Protein AF-A0A095E9E3-F1 (afdb_monomer)

pLDDT: mean 96.16, std 2.46, range [79.88, 98.62]

Foldseek 3Di:
DDQCLVVLLVVLVVVLVVLDCQVVLVVLVQNDPPCPVCSLVVVVVVVSDDPVVSVVNVVSVVLSVVSVVVSVVSVVCLVVCVVVPPDSVVSRCVSVVVSVVSSVVD

Mean predicted aligned error: 2.96 Å

Radius of gyration: 17.61 Å; Cα contacts (8 Å, |Δi|>4): 69; chains: 1; bounding box: 44×21×48 Å

Organism: Cryptococcus deuterogattii (strain R265) (NCBI:txid294750)

Sequence (106 aa):
MINISYYILPLVHLQTLAASIRGATVRLGFPNNVNPRQVLDEMEKSGKVKPKTLEKLRRRQAAHENCFENEAIFIGAVIAGNHVGLSTKYMNIMSVSYFVLRCIYI

Structure (mmCIF, N/CA/C/O backbone):
data_AF-A0A095E9E3-F1
#
_entry.id   AF-A0A095E9E3-F1
#
loop_
_atom_site.group_PDB
_atom_site.id
_atom_site.type_symbol
_atom_site.label_atom_id
_atom_site.label_alt_id
_atom_site.label_comp_id
_atom_site.label_asym_id
_atom_site.label_entity_id
_atom_site.label_seq_id
_atom_site.pdbx_PDB_ins_code
_atom_site.Cartn_x
_atom_site.Cartn_y
_atom_site.Cartn_z
_atom_site.occupancy
_atom_site.B_iso_or_equiv
_atom_site.auth_seq_id
_atom_site.auth_comp_id
_atom_site.auth_asym_id
_atom_site.auth_atom_id
_atom_site.pdbx_PDB_model_num
ATOM 1 N N . MET A 1 1 ? 21.437 -5.444 -16.230 1.00 79.88 1 MET A N 1
ATOM 2 C CA . MET A 1 1 ? 20.778 -4.915 -15.012 1.00 79.88 1 MET A CA 1
ATOM 3 C C . MET A 1 1 ? 19.568 -5.789 -14.732 1.00 79.88 1 MET A C 1
ATOM 5 O O . MET A 1 1 ? 18.837 -6.060 -15.675 1.00 79.88 1 MET A O 1
ATOM 9 N N . ILE A 1 2 ? 19.386 -6.265 -13.500 1.00 93.81 2 ILE A N 1
ATOM 10 C CA . ILE A 1 2 ? 18.215 -7.075 -13.127 1.00 93.81 2 ILE A CA 1
ATOM 11 C C . ILE A 1 2 ? 16.986 -6.162 -13.064 1.00 93.81 2 ILE A C 1
ATOM 13 O O . ILE A 1 2 ? 17.078 -5.039 -12.563 1.00 93.81 2 ILE A O 1
ATOM 17 N N . ASN A 1 3 ? 15.855 -6.622 -13.594 1.00 96.56 3 ASN A N 1
ATOM 18 C CA . ASN A 1 3 ? 14.589 -5.906 -13.506 1.00 96.56 3 ASN A CA 1
ATOM 19 C C . ASN A 1 3 ? 13.886 -6.263 -12.199 1.00 96.56 3 ASN A C 1
ATOM 21 O O . ASN A 1 3 ? 13.439 -7.394 -12.024 1.00 96.56 3 ASN A O 1
ATOM 25 N N . ILE A 1 4 ? 13.816 -5.297 -11.285 1.00 97.81 4 ILE A N 1
ATOM 26 C CA . ILE A 1 4 ? 13.237 -5.493 -9.956 1.00 97.81 4 ILE A CA 1
ATOM 27 C C . ILE A 1 4 ? 11.780 -5.026 -9.861 1.00 97.81 4 ILE A C 1
ATOM 29 O O . ILE A 1 4 ? 11.156 -5.226 -8.825 1.00 97.81 4 ILE A O 1
ATOM 33 N N . SER A 1 5 ? 11.218 -4.432 -10.923 1.00 97.75 5 SER A N 1
ATOM 34 C CA . SER A 1 5 ? 9.878 -3.818 -10.898 1.00 97.75 5 SER A CA 1
ATOM 35 C C . SER A 1 5 ? 8.769 -4.781 -10.453 1.00 97.75 5 SER A C 1
ATOM 37 O O . SER A 1 5 ? 7.944 -4.417 -9.619 1.00 97.75 5 SER A O 1
ATOM 39 N N . TYR A 1 6 ? 8.799 -6.039 -10.901 1.00 97.94 6 TYR A N 1
ATOM 40 C CA . TYR A 1 6 ? 7.838 -7.061 -10.469 1.00 97.94 6 TYR A CA 1
ATOM 41 C C . TYR A 1 6 ? 7.964 -7.437 -8.987 1.00 97.94 6 TYR A C 1
ATOM 43 O O . TYR A 1 6 ? 6.963 -7.745 -8.346 1.00 97.94 6 TYR A O 1
ATOM 51 N N . TYR A 1 7 ? 9.167 -7.365 -8.414 1.00 97.38 7 TYR A N 1
ATOM 52 C CA . TYR A 1 7 ? 9.390 -7.648 -6.992 1.00 97.38 7 TYR A CA 1
ATOM 53 C C . TYR A 1 7 ? 8.914 -6.507 -6.085 1.00 97.38 7 TYR A C 1
ATOM 55 O O . TYR A 1 7 ? 8.738 -6.718 -4.888 1.00 97.38 7 TYR A O 1
ATOM 63 N N . ILE A 1 8 ? 8.655 -5.317 -6.639 1.00 97.88 8 ILE A N 1
ATOM 64 C CA . ILE A 1 8 ? 8.039 -4.207 -5.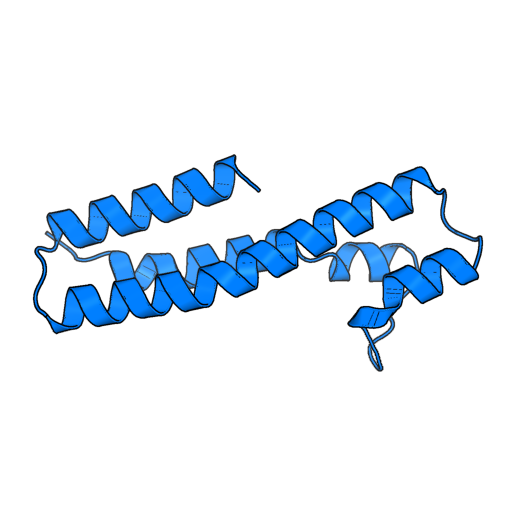901 1.00 97.88 8 ILE A CA 1
ATOM 65 C C . ILE A 1 8 ? 6.533 -4.432 -5.701 1.00 97.88 8 ILE A C 1
ATOM 67 O O . ILE A 1 8 ? 5.983 -3.950 -4.715 1.00 97.88 8 ILE A O 1
ATOM 71 N N . LEU A 1 9 ? 5.865 -5.206 -6.567 1.00 97.94 9 LEU A N 1
ATOM 72 C CA . LEU A 1 9 ? 4.426 -5.484 -6.452 1.00 97.94 9 LEU A CA 1
ATOM 73 C C . LEU A 1 9 ? 4.026 -6.061 -5.078 1.00 97.94 9 LEU A C 1
ATOM 75 O O . LEU A 1 9 ? 3.178 -5.456 -4.421 1.00 97.94 9 LEU A O 1
ATOM 79 N N . PRO A 1 10 ? 4.638 -7.156 -4.574 1.00 97.50 10 PRO A N 1
ATOM 80 C CA . PRO A 1 10 ? 4.307 -7.658 -3.241 1.00 97.50 10 PRO A CA 1
ATOM 81 C C . PRO A 1 10 ? 4.673 -6.674 -2.121 1.00 97.50 10 PRO A C 1
ATOM 83 O O . PRO A 1 10 ? 4.016 -6.670 -1.085 1.00 97.50 10 PRO A O 1
ATOM 86 N N . LEU A 1 11 ? 5.683 -5.815 -2.306 1.00 97.25 11 LEU A N 1
ATOM 87 C CA . LEU A 1 11 ? 6.044 -4.803 -1.306 1.00 97.25 11 LEU A CA 1
ATOM 88 C C . LEU A 1 11 ? 4.984 -3.700 -1.203 1.00 97.25 11 LEU A C 1
ATOM 90 O O . LEU A 1 11 ? 4.622 -3.314 -0.094 1.00 97.25 11 LEU A O 1
ATOM 94 N N . VAL A 1 12 ? 4.449 -3.236 -2.337 1.00 97.25 12 VAL A N 1
ATOM 95 C CA . VAL A 1 12 ? 3.319 -2.292 -2.366 1.00 97.25 12 VAL A CA 1
ATOM 96 C C . VAL A 1 12 ? 2.083 -2.924 -1.731 1.00 97.25 12 VAL A C 1
ATOM 98 O O . VAL A 1 12 ? 1.433 -2.282 -0.914 1.00 97.25 12 VAL A O 1
ATOM 101 N N . HIS A 1 13 ? 1.808 -4.201 -2.006 1.00 96.88 13 HIS A N 1
ATOM 102 C CA . HIS A 1 13 ? 0.700 -4.900 -1.356 1.00 96.88 13 HIS A CA 1
ATOM 103 C C . HIS A 1 13 ? 0.868 -4.959 0.172 1.00 96.88 13 HIS A C 1
ATOM 105 O O . HIS A 1 13 ? -0.053 -4.653 0.929 1.00 96.88 13 HIS A O 1
ATOM 111 N N . LEU A 1 14 ? 2.067 -5.299 0.659 1.00 96.56 14 LEU A N 1
ATOM 112 C CA . LEU A 1 14 ? 2.361 -5.305 2.097 1.00 96.56 14 LEU A CA 1
ATOM 113 C C . LEU A 1 14 ? 2.221 -3.910 2.725 1.00 96.56 14 LEU A C 1
ATOM 115 O O . LEU A 1 14 ? 1.725 -3.790 3.847 1.00 96.56 14 LEU A O 1
ATOM 119 N N . GLN A 1 15 ? 2.608 -2.859 2.003 1.00 95.38 15 GLN A N 1
ATOM 120 C CA . GLN A 1 15 ? 2.393 -1.476 2.418 1.00 95.38 15 GLN A CA 1
ATOM 121 C C . GLN A 1 15 ? 0.894 -1.137 2.513 1.00 95.38 15 GLN A C 1
ATOM 123 O O . GLN A 1 15 ? 0.472 -0.574 3.526 1.00 95.38 15 GLN A O 1
ATOM 128 N N . THR A 1 16 ? 0.077 -1.541 1.533 1.00 96.00 16 THR A N 1
ATOM 129 C CA . THR A 1 16 ? -1.390 -1.424 1.596 1.00 96.00 16 THR A CA 1
ATOM 130 C C . THR A 1 16 ? -1.929 -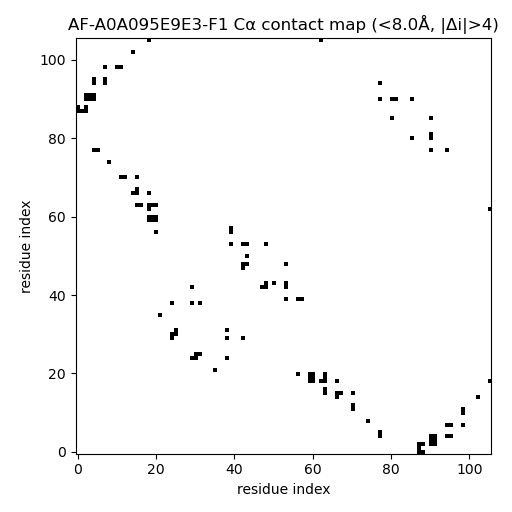2.102 2.856 1.00 96.00 16 THR A C 1
ATOM 132 O O . THR A 1 16 ? -2.634 -1.482 3.655 1.00 96.00 16 THR A O 1
ATOM 135 N N . LEU A 1 17 ? -1.533 -3.353 3.110 1.00 95.19 17 LEU A N 1
ATOM 136 C CA . LEU A 1 17 ? -1.984 -4.103 4.284 1.00 95.19 17 LEU A CA 1
ATOM 137 C C . LEU A 1 17 ? -1.561 -3.454 5.610 1.00 95.19 17 LEU A C 1
ATOM 139 O O . LEU A 1 17 ? -2.309 -3.525 6.589 1.00 95.19 17 LEU A O 1
ATOM 143 N N . ALA A 1 18 ? -0.408 -2.782 5.662 1.00 94.25 18 ALA A N 1
ATOM 144 C CA . ALA A 1 18 ? 0.040 -2.067 6.857 1.00 94.25 18 ALA A CA 1
ATOM 145 C C . ALA A 1 18 ? -0.917 -0.922 7.251 1.00 94.25 18 ALA A C 1
ATOM 147 O O . ALA A 1 18 ? -1.124 -0.664 8.446 1.00 94.25 18 ALA A O 1
ATOM 148 N N . ALA A 1 19 ? -1.572 -0.286 6.274 1.00 93.94 19 ALA A N 1
ATOM 149 C CA . ALA A 1 19 ? -2.592 0.730 6.515 1.00 93.94 19 ALA A CA 1
ATOM 150 C C . ALA A 1 19 ? -3.921 0.140 7.024 1.00 93.94 19 ALA A C 1
ATOM 152 O O . ALA A 1 19 ? -4.701 0.861 7.638 1.00 93.94 19 ALA A O 1
ATOM 153 N N . SER A 1 20 ? -4.171 -1.166 6.899 1.00 95.19 20 SER A N 1
ATOM 154 C CA . SER A 1 20 ? -5.435 -1.793 7.314 1.00 95.19 20 SER A CA 1
ATOM 155 C C . SER A 1 20 ? -5.811 -1.529 8.778 1.00 95.19 20 SER A C 1
ATOM 157 O O . SER A 1 20 ? -4.986 -1.657 9.691 1.00 95.19 20 SER A O 1
ATOM 159 N N . ILE A 1 21 ? -7.088 -1.226 9.034 1.00 96.31 21 ILE A N 1
ATOM 160 C CA . ILE A 1 21 ? -7.632 -1.079 10.394 1.00 96.31 21 ILE A CA 1
ATOM 161 C C . ILE A 1 21 ? -7.972 -2.421 11.052 1.00 96.31 21 ILE A C 1
ATOM 163 O O . ILE A 1 21 ? -8.279 -2.449 12.246 1.00 96.31 21 ILE A O 1
ATOM 167 N N . ARG A 1 22 ? -7.924 -3.544 10.316 1.00 95.25 22 ARG A N 1
ATOM 168 C CA . ARG A 1 22 ? -8.469 -4.825 10.795 1.00 95.25 22 ARG A CA 1
ATOM 169 C C . ARG A 1 22 ? -7.857 -5.250 12.126 1.00 95.25 22 ARG A C 1
ATOM 171 O O . ARG A 1 22 ? -8.586 -5.494 13.082 1.00 95.25 22 ARG A O 1
ATOM 178 N N . GLY A 1 23 ? -6.529 -5.249 12.224 1.00 94.94 23 GLY A N 1
ATOM 179 C CA . GLY A 1 23 ? -5.838 -5.609 13.463 1.00 94.94 23 GLY A CA 1
ATOM 180 C C . GLY A 1 23 ? -6.199 -4.701 14.645 1.00 94.94 23 GLY A C 1
ATOM 181 O O . GLY A 1 23 ? -6.308 -5.179 15.771 1.00 94.94 23 GLY A O 1
ATOM 182 N N . ALA A 1 24 ? -6.434 -3.409 14.399 1.00 95.69 24 ALA A N 1
ATOM 183 C CA . ALA A 1 24 ? -6.830 -2.468 15.444 1.00 95.69 24 ALA A CA 1
ATOM 184 C C . ALA A 1 24 ? -8.273 -2.712 15.912 1.00 95.69 24 ALA A C 1
ATOM 186 O O . ALA A 1 24 ? -8.517 -2.782 17.112 1.00 95.69 24 ALA A O 1
ATOM 187 N N . THR A 1 25 ? -9.212 -2.901 14.981 1.00 96.62 25 THR A N 1
ATOM 188 C CA . THR A 1 25 ? -10.630 -3.163 15.298 1.00 96.62 25 THR A CA 1
ATOM 189 C C . THR A 1 25 ? -10.817 -4.456 16.092 1.00 96.62 25 THR A C 1
ATOM 191 O O . THR A 1 25 ? -11.513 -4.452 17.105 1.00 96.62 25 THR A O 1
ATOM 194 N N . VAL A 1 26 ? -10.107 -5.533 15.728 1.00 96.25 26 VAL A N 1
ATOM 195 C CA . VAL A 1 26 ? -10.112 -6.798 16.485 1.00 96.25 26 VAL A CA 1
ATOM 196 C C . VAL A 1 26 ? -9.593 -6.593 17.909 1.00 96.25 26 VAL A C 1
ATOM 198 O O . VAL A 1 26 ? -10.242 -7.022 18.858 1.00 96.25 26 VAL A O 1
ATOM 201 N N . ARG A 1 27 ? -8.461 -5.892 18.079 1.00 96.12 27 ARG A N 1
ATOM 202 C CA . ARG A 1 27 ? -7.885 -5.608 19.410 1.00 96.12 27 ARG A CA 1
ATOM 203 C C . ARG A 1 27 ? -8.789 -4.743 20.285 1.00 96.12 27 ARG A C 1
ATOM 205 O O . ARG A 1 27 ? -8.735 -4.857 21.502 1.00 96.12 27 ARG A O 1
ATOM 212 N N . LEU A 1 28 ? -9.601 -3.884 19.675 1.00 95.75 28 LEU A N 1
ATOM 213 C CA . LEU A 1 28 ? -10.578 -3.045 20.370 1.00 95.75 28 LEU A CA 1
ATOM 214 C C . LEU A 1 28 ? -11.899 -3.774 20.669 1.00 95.75 28 LEU A C 1
ATOM 216 O O . LEU A 1 28 ? -12.802 -3.157 21.226 1.00 95.75 28 LEU A O 1
ATOM 220 N N . GLY A 1 29 ? -12.020 -5.061 20.325 1.00 96.31 29 GLY A N 1
ATOM 221 C CA . GLY A 1 29 ? -13.202 -5.872 20.623 1.00 96.31 29 GLY A CA 1
ATOM 222 C C . GLY A 1 29 ? -14.293 -5.837 19.551 1.00 96.31 29 GLY A C 1
ATOM 223 O O . 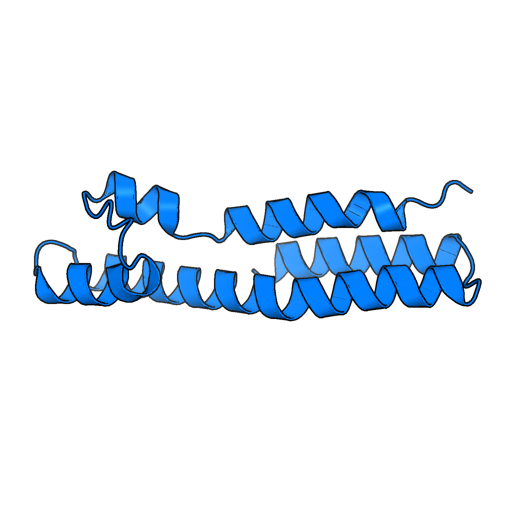GLY A 1 29 ? -15.419 -6.226 19.837 1.00 96.31 29 GLY A O 1
ATOM 224 N N . PHE A 1 30 ? -13.969 -5.419 18.322 1.00 96.25 30 PHE A N 1
ATOM 225 C CA . PHE A 1 30 ? -14.907 -5.350 17.192 1.00 96.25 30 PHE A CA 1
ATOM 226 C C . PHE A 1 30 ? -14.482 -6.290 16.047 1.00 96.25 30 PHE A C 1
ATOM 228 O O . PHE A 1 30 ? -14.045 -5.847 14.979 1.00 96.25 30 PHE A O 1
ATOM 235 N N . PRO A 1 31 ? -14.558 -7.623 16.229 1.00 94.69 31 PRO A N 1
ATOM 236 C CA . PRO A 1 31 ? -14.089 -8.595 15.249 1.00 94.69 31 PRO A CA 1
ATOM 237 C C . PRO A 1 31 ? -15.104 -8.867 14.121 1.00 94.69 31 PRO A C 1
ATOM 239 O O . PRO A 1 31 ? -15.141 -9.986 13.620 1.00 94.69 31 PRO A O 1
ATOM 242 N N . ASN A 1 32 ? -15.870 -7.875 13.658 1.00 92.81 32 ASN A N 1
ATOM 243 C CA . ASN A 1 32 ? -16.917 -8.066 12.647 1.00 92.81 32 ASN A CA 1
ATOM 244 C C . ASN A 1 32 ? -16.360 -8.626 11.318 1.00 92.81 32 ASN A C 1
ATOM 246 O O . ASN A 1 32 ? -15.716 -7.917 10.547 1.00 92.81 32 ASN A O 1
ATOM 250 N N . ASN A 1 33 ? -16.591 -9.921 11.078 1.00 92.69 33 ASN A N 1
ATOM 251 C CA . ASN A 1 33 ? -16.200 -10.629 9.854 1.00 92.69 33 ASN A CA 1
ATOM 252 C C . ASN A 1 33 ? -17.337 -10.699 8.825 1.00 92.69 33 ASN A C 1
ATOM 254 O O . ASN A 1 33 ? -17.083 -11.023 7.671 1.00 92.69 33 ASN A O 1
ATOM 258 N N . VAL A 1 34 ? -18.576 -10.414 9.237 1.00 94.06 34 VAL A N 1
ATOM 259 C CA . VAL A 1 34 ? -19.756 -10.473 8.361 1.00 94.06 34 VAL A CA 1
ATOM 260 C C . VAL A 1 34 ? -19.816 -9.223 7.490 1.00 94.06 34 VAL A C 1
ATOM 262 O O . VAL A 1 34 ? -20.025 -9.311 6.285 1.00 94.06 34 VAL A O 1
ATOM 265 N N . ASN A 1 35 ? -19.587 -8.056 8.095 1.00 92.88 35 ASN A N 1
ATOM 266 C CA . ASN A 1 35 ? -19.548 -6.780 7.398 1.00 92.88 35 ASN A CA 1
ATOM 267 C C . ASN A 1 35 ? -18.391 -5.894 7.898 1.00 92.88 35 ASN A C 1
ATOM 269 O O . ASN A 1 35 ? -18.612 -4.894 8.584 1.00 92.88 35 ASN A O 1
ATOM 273 N N . PRO A 1 36 ? -17.135 -6.232 7.551 1.00 90.25 36 PRO A N 1
ATOM 274 C CA . PRO A 1 36 ? -15.953 -5.534 8.060 1.00 90.25 36 PRO A CA 1
ATOM 275 C C . PRO A 1 36 ? -15.880 -4.058 7.644 1.00 90.25 36 PRO A C 1
ATOM 277 O O . PRO A 1 36 ? -15.195 -3.280 8.302 1.00 90.25 36 PRO A O 1
ATOM 280 N N . ARG A 1 37 ? -16.588 -3.652 6.581 1.00 90.25 37 ARG A N 1
ATOM 281 C CA . ARG A 1 37 ? -16.640 -2.250 6.132 1.00 90.25 37 ARG A CA 1
ATOM 282 C C . ARG A 1 37 ? -17.468 -1.363 7.064 1.00 90.25 37 ARG A C 1
ATOM 284 O O . ARG A 1 37 ? -17.178 -0.182 7.180 1.00 90.25 37 ARG A O 1
ATOM 291 N N . GLN A 1 38 ? -18.448 -1.933 7.765 1.00 95.06 38 GLN A N 1
ATOM 292 C CA . GLN A 1 38 ? -19.323 -1.203 8.692 1.00 95.06 38 GLN A CA 1
ATOM 293 C C . GLN A 1 38 ? -18.795 -1.170 10.133 1.00 95.06 38 GLN A C 1
ATOM 295 O O . GLN A 1 38 ? -19.452 -0.638 11.025 1.00 95.06 38 GLN A O 1
ATOM 300 N N . VAL A 1 39 ? -17.601 -1.718 10.385 1.00 96.50 39 VAL A N 1
ATOM 301 C CA . VAL A 1 39 ? -17.058 -1.847 11.745 1.00 96.50 39 VAL A CA 1
ATOM 302 C C . VAL A 1 39 ? -16.888 -0.495 12.447 1.00 96.50 39 VAL A C 1
ATOM 304 O O . VAL A 1 39 ? -17.083 -0.410 13.653 1.00 96.50 39 VAL A O 1
ATOM 307 N N . LEU A 1 40 ? -16.571 0.582 11.720 1.00 96.81 40 LEU A N 1
ATOM 308 C CA . LEU A 1 40 ? -16.435 1.916 12.319 1.00 96.81 40 LEU A CA 1
ATOM 309 C C . LEU A 1 40 ? -17.786 2.490 12.763 1.00 96.81 40 LEU A C 1
ATOM 311 O O . LEU A 1 40 ? -17.855 3.108 13.823 1.00 96.81 40 LEU A O 1
ATOM 315 N N . ASP A 1 41 ? -18.854 2.232 12.010 1.00 96.19 41 ASP A N 1
ATOM 316 C CA . ASP A 1 41 ? -20.209 2.657 12.374 1.00 96.19 41 ASP A CA 1
ATOM 317 C C . ASP A 1 41 ? -20.722 1.861 13.580 1.00 96.19 41 ASP A C 1
ATOM 319 O O . ASP A 1 41 ? -21.368 2.406 14.472 1.00 96.19 41 ASP A O 1
ATOM 323 N N . GLU A 1 42 ? -20.403 0.564 13.638 1.00 95.69 42 GLU A N 1
ATOM 324 C CA . GLU A 1 42 ? -20.663 -0.290 14.801 1.00 95.69 42 GLU A CA 1
ATOM 325 C C . GLU A 1 42 ? -19.926 0.228 16.046 1.00 95.69 42 GLU A C 1
ATOM 327 O O . GLU A 1 42 ? -20.522 0.367 17.118 1.00 95.69 42 GLU A O 1
ATOM 332 N N . MET A 1 43 ? -18.642 0.571 15.899 1.00 96.62 43 MET A N 1
ATOM 333 C CA . MET A 1 43 ? -17.827 1.146 16.970 1.00 96.62 43 MET A CA 1
ATOM 334 C C . MET A 1 43 ? -18.403 2.465 17.482 1.00 96.62 43 MET A C 1
ATOM 336 O O . MET A 1 43 ? -18.479 2.655 18.697 1.00 96.62 43 MET A O 1
ATOM 340 N N . GLU A 1 44 ? -18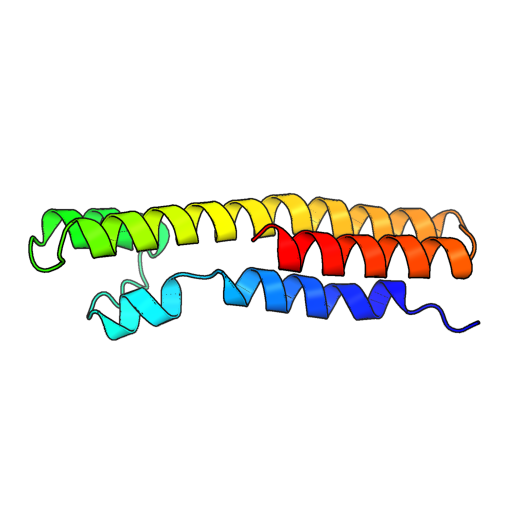.836 3.350 16.587 1.00 96.62 44 GLU A N 1
ATOM 341 C CA . GLU A 1 44 ? -19.464 4.622 16.947 1.00 96.62 44 GLU A CA 1
ATOM 342 C C . GLU A 1 44 ? -20.770 4.413 17.715 1.00 96.62 44 GLU A C 1
ATOM 344 O O . GLU A 1 44 ? -20.926 4.927 18.823 1.00 96.62 44 GLU A O 1
ATOM 349 N N . LYS A 1 45 ? -21.668 3.579 17.176 1.00 96.19 45 LYS A N 1
ATOM 350 C CA . LYS A 1 45 ? -22.960 3.247 17.796 1.00 96.19 45 LYS A CA 1
ATOM 351 C C . LYS A 1 45 ? -22.807 2.587 19.163 1.00 96.19 45 LYS A C 1
ATOM 353 O O . LYS A 1 45 ? -23.676 2.741 20.014 1.00 96.19 45 LYS A O 1
ATOM 358 N N . SER A 1 46 ? -21.713 1.859 19.388 1.00 95.25 46 SER A N 1
ATOM 359 C CA . SER A 1 46 ? -21.468 1.193 20.668 1.00 95.25 46 SER A CA 1
ATOM 360 C C . SER A 1 46 ? -21.243 2.163 21.833 1.00 95.25 46 SER A C 1
ATOM 362 O O . SER A 1 46 ? -21.424 1.769 22.983 1.00 95.25 46 SER A O 1
ATOM 364 N N . GLY A 1 47 ? -20.761 3.384 21.566 1.00 94.25 47 GLY A N 1
ATOM 365 C CA . GLY A 1 47 ? -20.336 4.339 22.597 1.00 94.25 47 GLY A CA 1
ATOM 366 C C . GLY A 1 47 ? -19.134 3.892 23.448 1.00 94.25 47 GLY A C 1
ATOM 367 O O . GLY A 1 47 ? -18.719 4.616 24.349 1.00 94.25 47 GLY A O 1
ATOM 368 N N . LYS A 1 48 ? -18.538 2.718 23.181 1.00 94.06 48 LYS A N 1
ATOM 369 C CA . LYS A 1 48 ? -17.448 2.129 23.988 1.00 94.06 48 LYS A CA 1
ATOM 370 C C . LYS A 1 48 ? -16.065 2.689 23.650 1.00 94.06 48 LYS A C 1
ATOM 372 O O . LYS A 1 48 ? -15.099 2.434 24.367 1.00 94.06 48 LYS A O 1
ATOM 377 N N . VAL A 1 49 ? -15.943 3.416 22.540 1.00 95.31 49 VAL A N 1
ATOM 378 C CA . VAL A 1 49 ? -14.667 3.880 21.987 1.00 95.31 49 VAL A CA 1
ATOM 379 C C . VAL A 1 49 ? -14.611 5.402 22.024 1.00 95.31 49 VAL A C 1
ATOM 381 O O . VAL A 1 49 ? -15.552 6.082 21.630 1.00 95.31 49 VAL A O 1
ATOM 384 N N . LYS A 1 50 ? -13.482 5.953 22.484 1.00 95.75 50 LYS A N 1
ATOM 385 C CA . LYS A 1 50 ? -13.277 7.407 22.546 1.00 95.75 50 LYS A CA 1
ATOM 386 C C . LYS A 1 50 ? -13.362 8.028 21.137 1.00 95.75 50 LYS A C 1
ATOM 388 O O . LYS A 1 50 ? -12.721 7.484 20.232 1.00 95.75 50 LYS A O 1
ATOM 393 N N . PRO A 1 51 ? -14.003 9.201 20.957 1.00 95.50 51 PRO A N 1
ATOM 394 C CA . PRO A 1 51 ? -14.129 9.858 19.649 1.00 95.50 51 PRO A CA 1
ATOM 395 C C . PRO A 1 51 ? -12.795 10.029 18.908 1.00 95.50 51 PRO A C 1
ATOM 397 O O . PRO A 1 51 ? -12.665 9.646 17.750 1.00 95.50 51 PRO A O 1
ATOM 400 N N . LYS A 1 52 ? -11.743 10.461 19.616 1.00 96.44 52 LYS A N 1
ATOM 401 C CA . LYS A 1 52 ? -10.386 10.609 19.058 1.00 96.44 52 LYS A CA 1
ATOM 402 C C . LYS A 1 52 ? -9.808 9.305 18.485 1.00 96.44 52 LYS A C 1
ATOM 404 O O . LYS A 1 52 ? -9.063 9.323 17.506 1.00 96.44 52 LYS A O 1
ATOM 409 N N . THR A 1 53 ? -10.114 8.160 19.099 1.00 96.75 53 THR A N 1
ATOM 410 C CA . THR A 1 53 ? -9.679 6.850 18.587 1.00 96.75 53 THR A CA 1
ATOM 411 C C . THR A 1 53 ? -10.412 6.518 17.292 1.00 96.75 53 THR A C 1
ATOM 413 O O . THR A 1 53 ? -9.788 6.039 16.347 1.00 96.75 53 THR A O 1
ATOM 416 N N . LEU A 1 54 ? -11.712 6.812 17.233 1.00 97.19 54 LEU A N 1
ATOM 417 C CA . LEU A 1 54 ? -12.538 6.588 16.053 1.00 97.19 54 LEU A CA 1
ATOM 418 C C . LEU A 1 54 ? -12.089 7.462 14.872 1.00 97.19 54 LEU A C 1
ATOM 420 O O . LEU A 1 54 ? -11.906 6.949 13.773 1.00 97.19 54 LEU A O 1
ATOM 424 N N . GLU A 1 55 ? -11.797 8.743 15.105 1.00 97.19 55 GLU A N 1
ATOM 425 C CA . GLU A 1 55 ? -11.226 9.649 14.095 1.00 97.19 55 GLU A CA 1
ATOM 426 C C . GLU A 1 55 ? -9.891 9.137 13.542 1.00 97.19 55 GLU A C 1
ATOM 428 O O . GLU A 1 55 ? -9.667 9.134 12.329 1.00 97.19 55 GLU A O 1
ATOM 433 N N . LYS A 1 56 ? -9.003 8.646 14.417 1.00 96.88 56 LYS A N 1
ATOM 434 C CA . LYS A 1 56 ? -7.723 8.063 13.993 1.00 96.88 56 LYS A CA 1
ATOM 435 C C . LYS A 1 56 ? -7.929 6.828 13.113 1.00 96.88 56 LYS A C 1
ATOM 437 O O . LYS A 1 56 ? -7.213 6.660 12.127 1.00 96.88 56 LYS A O 1
ATOM 442 N N . LEU A 1 57 ? -8.897 5.975 13.449 1.00 96.94 57 LEU A N 1
ATOM 443 C CA . LEU A 1 57 ? -9.227 4.798 12.645 1.00 96.94 57 LEU A CA 1
ATOM 444 C C . LEU A 1 57 ? -9.882 5.171 11.314 1.00 96.94 57 LEU A C 1
ATOM 446 O O . LEU A 1 57 ? -9.525 4.573 10.307 1.00 96.94 57 LEU A O 1
ATOM 450 N N . ARG A 1 58 ? -10.749 6.189 11.276 1.00 97.06 58 ARG A N 1
ATOM 451 C CA . ARG A 1 58 ? -11.323 6.728 10.031 1.00 97.06 58 ARG A CA 1
ATOM 452 C C . ARG A 1 58 ? -10.242 7.235 9.082 1.00 97.06 58 ARG A C 1
ATOM 454 O O . ARG A 1 58 ? -10.221 6.846 7.921 1.00 97.06 58 ARG A O 1
ATOM 461 N N . ARG A 1 59 ? -9.285 8.023 9.585 1.00 96.25 59 ARG A N 1
ATOM 462 C CA . ARG A 1 59 ? -8.133 8.481 8.785 1.00 96.25 59 ARG A CA 1
ATOM 463 C C . ARG A 1 59 ? -7.311 7.317 8.240 1.00 96.25 59 ARG A C 1
ATOM 465 O O . ARG A 1 59 ? -6.908 7.334 7.084 1.00 96.25 59 ARG A O 1
ATOM 472 N N . ARG A 1 60 ? -7.075 6.300 9.070 1.00 96.00 60 ARG A N 1
ATOM 473 C CA . ARG A 1 60 ? -6.335 5.102 8.669 1.00 96.00 60 ARG A CA 1
ATOM 474 C C . ARG A 1 60 ? -7.102 4.258 7.638 1.00 96.00 60 ARG A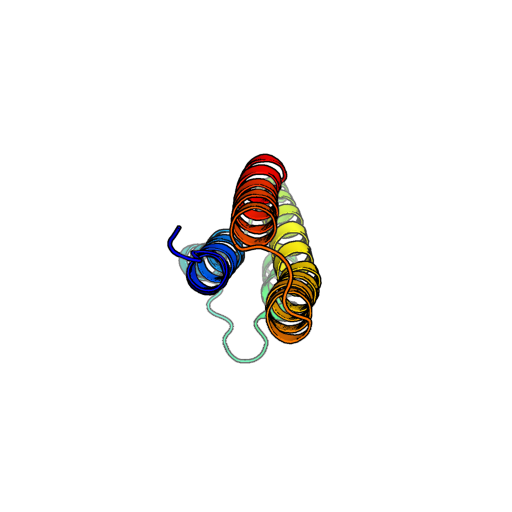 C 1
ATOM 476 O O . ARG A 1 60 ? -6.483 3.740 6.717 1.00 96.00 60 ARG A O 1
ATOM 483 N N . GLN A 1 61 ? -8.425 4.157 7.755 1.00 96.38 61 GLN A N 1
ATOM 484 C CA . GLN A 1 61 ? -9.280 3.496 6.766 1.00 96.38 61 GLN A CA 1
ATOM 485 C C . GLN A 1 61 ? -9.230 4.220 5.417 1.00 96.38 61 GLN A C 1
ATOM 487 O O . GLN A 1 61 ? -9.005 3.570 4.403 1.00 96.38 61 GLN A O 1
ATOM 492 N N . ALA A 1 62 ? -9.330 5.552 5.416 1.00 95.50 62 ALA A N 1
ATOM 493 C CA . ALA A 1 62 ? -9.192 6.352 4.199 1.00 95.50 62 ALA A CA 1
ATOM 494 C C . ALA A 1 62 ? -7.813 6.162 3.539 1.00 95.50 62 ALA A C 1
ATOM 496 O O . ALA A 1 62 ? -7.713 6.029 2.322 1.00 95.50 62 ALA A O 1
ATOM 497 N N . ALA A 1 63 ? -6.741 6.084 4.338 1.00 95.88 63 ALA A N 1
ATOM 498 C CA . ALA A 1 63 ? -5.407 5.777 3.825 1.00 95.88 63 ALA A CA 1
ATOM 499 C C . ALA A 1 63 ? -5.339 4.375 3.190 1.00 95.88 63 ALA A C 1
ATOM 501 O O . ALA A 1 63 ? -4.771 4.217 2.114 1.00 95.88 63 ALA A O 1
ATOM 502 N N . HIS A 1 64 ? -5.949 3.366 3.817 1.00 96.19 64 HIS A N 1
ATOM 503 C CA . HIS A 1 64 ? -6.005 1.998 3.297 1.00 96.19 64 HIS A CA 1
ATOM 504 C C . HIS A 1 64 ? -6.793 1.889 1.982 1.00 96.19 64 HIS A C 1
ATOM 506 O O . HIS A 1 64 ? -6.346 1.217 1.055 1.00 96.19 64 HIS A O 1
ATOM 512 N N . GLU A 1 65 ? -7.928 2.580 1.874 1.00 95.62 65 GLU A N 1
ATOM 513 C CA . GLU A 1 65 ? -8.713 2.669 0.635 1.00 95.62 65 GLU A CA 1
ATOM 514 C C . GLU A 1 65 ? -7.905 3.346 -0.476 1.00 95.62 65 GLU A C 1
ATOM 516 O O . GLU A 1 65 ? -7.765 2.789 -1.564 1.00 95.62 65 GLU A O 1
ATOM 521 N N . ASN A 1 66 ? -7.243 4.465 -0.163 1.00 95.69 66 ASN A N 1
ATOM 522 C CA . ASN A 1 66 ? -6.348 5.138 -1.101 1.00 95.69 66 ASN A CA 1
ATOM 523 C C . ASN A 1 66 ? -5.190 4.235 -1.564 1.00 95.69 66 ASN A C 1
ATOM 525 O O . ASN A 1 66 ? -4.774 4.313 -2.721 1.00 95.69 66 ASN A O 1
ATOM 529 N N . CYS A 1 67 ? -4.645 3.388 -0.684 1.00 96.25 67 CYS A N 1
ATOM 530 C CA . CYS A 1 67 ? -3.631 2.402 -1.061 1.00 96.25 67 CYS A CA 1
ATOM 531 C C . CYS A 1 67 ? -4.171 1.429 -2.112 1.00 96.25 67 CYS A C 1
ATOM 533 O O . CYS A 1 67 ? -3.562 1.303 -3.172 1.00 96.25 67 CYS A O 1
ATOM 535 N N . PHE A 1 68 ? -5.325 0.810 -1.847 1.00 95.38 68 PHE A N 1
ATOM 536 C CA . PHE A 1 68 ? -5.933 -0.175 -2.743 1.00 95.38 68 PHE A CA 1
ATOM 537 C C . PHE A 1 68 ? -6.282 0.395 -4.121 1.00 95.38 68 PHE A C 1
ATOM 539 O O . PHE A 1 68 ? -6.015 -0.249 -5.135 1.00 95.38 68 PHE A O 1
ATOM 546 N N . GLU A 1 69 ? -6.839 1.605 -4.175 1.00 95.00 69 GLU A N 1
ATOM 547 C CA . GLU A 1 69 ? -7.175 2.271 -5.440 1.00 95.00 69 GLU A CA 1
ATOM 548 C C . GLU A 1 69 ? -5.931 2.517 -6.307 1.00 95.00 69 GLU A C 1
ATOM 550 O O . GLU A 1 69 ? -5.941 2.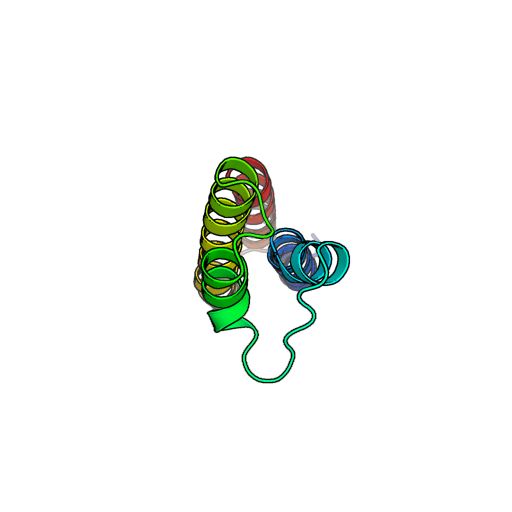280 -7.515 1.00 95.00 69 GLU A O 1
ATOM 555 N N . ASN A 1 70 ? -4.830 2.952 -5.687 1.00 95.75 70 ASN A N 1
ATOM 556 C CA . ASN A 1 70 ? -3.585 3.245 -6.398 1.00 95.75 70 ASN A CA 1
ATOM 557 C C . ASN A 1 70 ? -2.778 1.981 -6.735 1.00 95.75 70 ASN A C 1
ATOM 559 O O . ASN A 1 70 ? -2.066 1.951 -7.739 1.00 95.75 70 ASN A O 1
ATOM 563 N N . GLU A 1 71 ? -2.879 0.928 -5.923 1.00 96.62 71 GLU A N 1
ATOM 564 C CA . GLU A 1 71 ? -2.173 -0.340 -6.128 1.00 96.62 71 GLU A CA 1
ATOM 565 C C . GLU A 1 71 ? -2.532 -0.978 -7.475 1.00 96.62 71 GLU A C 1
ATOM 567 O O . GLU A 1 71 ? -1.635 -1.370 -8.223 1.00 96.62 71 GLU A O 1
ATOM 572 N N . ALA A 1 72 ? -3.819 -1.004 -7.836 1.00 95.88 72 ALA A N 1
ATOM 573 C CA . ALA A 1 72 ? -4.265 -1.543 -9.121 1.00 95.88 72 ALA A CA 1
ATOM 574 C C . ALA A 1 72 ? -3.660 -0.780 -10.314 1.00 95.88 72 ALA A C 1
ATOM 576 O O . ALA A 1 72 ? -3.194 -1.392 -11.279 1.00 95.88 72 ALA A O 1
ATOM 577 N N . ILE A 1 73 ? -3.610 0.553 -10.224 1.00 97.12 73 ILE A N 1
ATOM 578 C CA . ILE A 1 73 ? -3.011 1.415 -11.253 1.00 97.12 73 ILE A CA 1
ATOM 579 C C . ILE A 1 73 ? -1.509 1.131 -11.373 1.00 97.12 73 ILE A C 1
ATOM 581 O O . ILE A 1 73 ? -0.993 0.980 -12.481 1.00 97.12 73 ILE A O 1
ATOM 585 N N . PHE A 1 74 ? -0.807 1.007 -10.244 1.00 98.12 74 PHE A N 1
ATOM 586 C CA . PHE A 1 74 ? 0.623 0.705 -10.227 1.00 98.12 74 PHE A CA 1
ATOM 587 C C . PHE A 1 74 ? 0.943 -0.668 -10.831 1.00 98.12 74 PHE A C 1
ATOM 589 O O . PHE A 1 74 ? 1.839 -0.770 -11.670 1.00 98.12 74 PHE A O 1
ATOM 596 N N . ILE A 1 75 ? 0.188 -1.709 -10.464 1.00 98.25 75 ILE A N 1
ATOM 597 C CA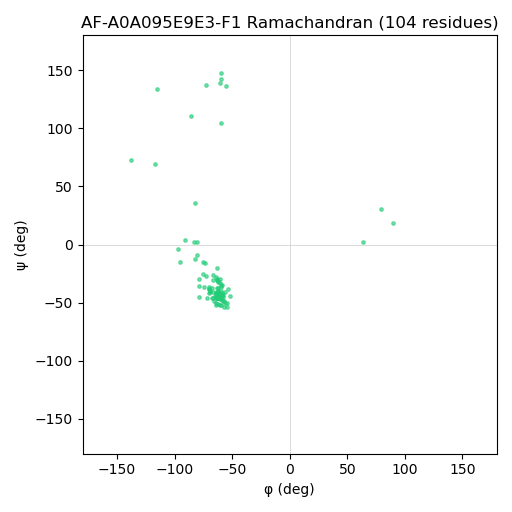 . ILE A 1 75 ? 0.332 -3.054 -11.042 1.00 98.25 75 ILE A CA 1
ATOM 598 C C . ILE A 1 75 ? 0.158 -2.992 -12.563 1.00 98.25 75 ILE A C 1
ATOM 600 O O . ILE A 1 75 ? 1.004 -3.502 -13.302 1.00 98.25 75 ILE A O 1
ATOM 604 N N . GLY A 1 76 ? -0.896 -2.319 -13.036 1.00 98.25 76 GLY A N 1
ATOM 605 C CA . GLY A 1 76 ? -1.145 -2.126 -14.463 1.00 98.25 76 GLY A CA 1
ATOM 606 C C . GLY A 1 76 ? 0.016 -1.424 -15.172 1.00 98.25 76 GLY A C 1
ATOM 607 O O . GLY A 1 76 ? 0.465 -1.887 -16.219 1.00 98.25 76 GLY A O 1
ATOM 608 N N . ALA A 1 77 ? 0.560 -0.361 -14.575 1.00 98.19 77 ALA A N 1
ATOM 609 C CA . ALA A 1 77 ? 1.693 0.379 -15.126 1.00 98.19 77 ALA A CA 1
ATOM 610 C C . ALA A 1 77 ? 2.976 -0.468 -15.208 1.00 98.19 77 ALA A C 1
ATOM 612 O O . ALA A 1 77 ? 3.673 -0.427 -16.224 1.00 98.19 77 ALA A O 1
ATOM 613 N N . VAL A 1 78 ? 3.276 -1.270 -14.178 1.00 98.50 78 VAL A N 1
ATOM 614 C CA . VAL A 1 78 ? 4.433 -2.182 -14.184 1.00 98.50 78 VAL A CA 1
ATOM 615 C C . VAL A 1 78 ? 4.284 -3.234 -15.280 1.00 98.50 78 VAL A C 1
ATOM 617 O O . VAL A 1 78 ? 5.236 -3.474 -16.024 1.00 98.50 78 VAL A O 1
ATOM 620 N N . ILE A 1 79 ? 3.103 -3.842 -15.423 1.00 98.50 79 ILE A N 1
ATOM 621 C CA . ILE A 1 79 ? 2.848 -4.845 -16.466 1.00 98.50 79 ILE A CA 1
ATOM 622 C C . ILE A 1 79 ? 2.968 -4.213 -17.855 1.00 98.50 79 ILE A C 1
ATOM 624 O O . ILE A 1 79 ? 3.729 -4.712 -18.683 1.00 98.50 79 ILE A O 1
ATOM 628 N N . ALA A 1 80 ? 2.267 -3.105 -18.101 1.00 98.56 80 ALA A N 1
ATOM 629 C CA . ALA A 1 80 ? 2.245 -2.442 -19.401 1.00 98.56 80 ALA A CA 1
ATOM 630 C C . ALA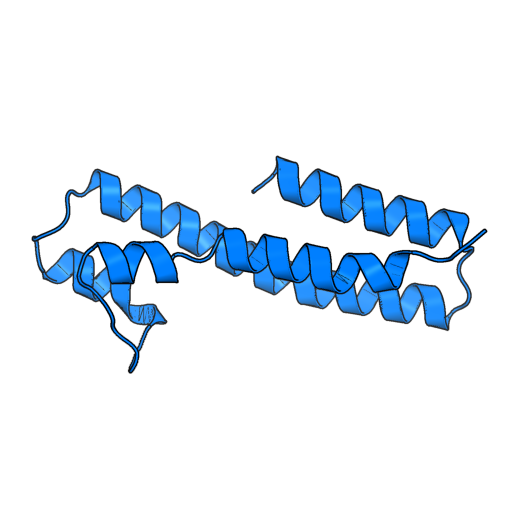 A 1 80 ? 3.635 -1.937 -19.814 1.00 98.56 80 ALA A C 1
ATOM 632 O O . ALA A 1 80 ? 4.069 -2.194 -20.934 1.00 98.56 80 ALA A O 1
ATOM 633 N N . GLY A 1 81 ? 4.362 -1.279 -18.904 1.00 98.31 81 GLY A N 1
ATOM 634 C CA . GLY A 1 81 ? 5.698 -0.747 -19.176 1.00 98.31 81 GLY A CA 1
ATOM 635 C C . GLY A 1 81 ? 6.713 -1.834 -19.531 1.00 98.31 81 GLY A C 1
ATOM 636 O O . GLY A 1 81 ? 7.497 -1.673 -20.466 1.00 98.31 81 GLY A O 1
ATOM 6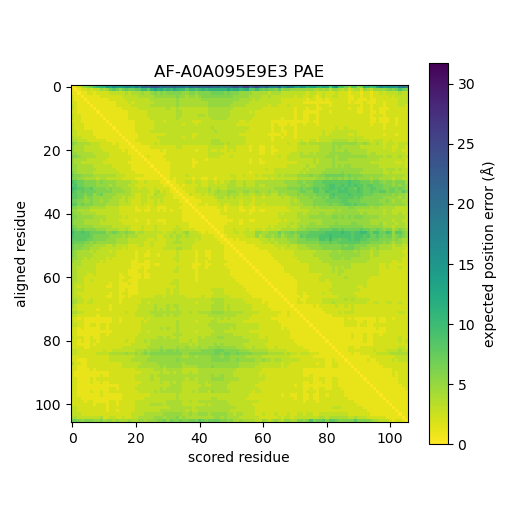37 N N . ASN A 1 82 ? 6.661 -2.975 -18.840 1.00 98.31 82 ASN A N 1
ATOM 638 C CA . ASN A 1 82 ? 7.483 -4.129 -19.198 1.00 98.31 82 ASN A CA 1
ATOM 639 C C . ASN A 1 82 ? 7.037 -4.772 -20.520 1.00 98.31 82 ASN A C 1
ATOM 641 O O . ASN A 1 82 ? 7.888 -5.148 -21.321 1.00 98.31 82 ASN A O 1
ATOM 645 N N . HIS A 1 83 ? 5.728 -4.873 -20.772 1.00 98.44 83 HIS A N 1
ATOM 646 C CA . HIS A 1 83 ? 5.184 -5.481 -21.990 1.00 98.44 83 HIS A CA 1
ATOM 647 C C . HIS A 1 83 ? 5.607 -4.737 -23.263 1.00 98.44 83 HIS A C 1
ATOM 649 O O . HIS A 1 83 ? 5.987 -5.369 -24.244 1.00 98.44 83 HIS A O 1
ATOM 655 N N . VAL A 1 84 ? 5.604 -3.401 -23.235 1.00 98.31 84 VAL A N 1
ATOM 656 C CA . VAL A 1 84 ? 6.044 -2.572 -24.373 1.00 98.31 84 VAL A CA 1
ATOM 657 C C . VAL A 1 84 ? 7.569 -2.422 -24.466 1.00 98.31 84 VAL A C 1
ATOM 659 O O . VAL A 1 84 ? 8.064 -1.716 -25.341 1.00 98.31 84 VAL A O 1
ATOM 662 N N . GLY A 1 85 ? 8.328 -3.071 -23.577 1.00 97.50 85 GLY A N 1
ATOM 663 C CA . GLY A 1 85 ? 9.788 -3.122 -23.646 1.00 97.50 85 GLY A CA 1
ATOM 664 C C . GLY A 1 85 ? 10.511 -1.873 -23.133 1.00 97.50 85 GLY A C 1
ATOM 665 O O . GLY A 1 85 ? 11.599 -1.561 -23.621 1.00 97.50 85 GLY A O 1
ATOM 666 N N . LEU A 1 86 ? 9.955 -1.147 -22.151 1.00 98.19 86 LEU A N 1
ATOM 667 C CA . LEU A 1 86 ? 10.686 -0.047 -21.510 1.00 98.19 86 LEU A CA 1
ATOM 668 C C . LEU A 1 86 ? 11.986 -0.545 -20.861 1.00 98.19 86 LEU A C 1
ATOM 670 O O . LEU A 1 86 ? 12.075 -1.660 -20.346 1.00 98.19 86 LEU A O 1
ATOM 674 N N . SER A 1 87 ? 13.009 0.315 -20.849 1.00 98.19 87 SER A N 1
ATOM 675 C CA . SER A 1 87 ? 14.323 -0.067 -20.326 1.00 98.19 87 SER A CA 1
ATOM 676 C C . SER A 1 87 ? 14.265 -0.486 -18.850 1.00 98.19 87 SER A C 1
ATOM 678 O O . SER A 1 87 ? 13.605 0.157 -18.029 1.00 98.19 87 SER A O 1
ATOM 680 N N . THR A 1 88 ? 15.052 -1.500 -18.476 1.00 98.31 88 THR A N 1
ATOM 681 C CA . THR A 1 88 ? 15.153 -1.973 -17.085 1.00 98.31 88 THR A CA 1
ATOM 682 C C . THR A 1 88 ? 15.493 -0.853 -16.101 1.00 98.31 88 THR A C 1
ATOM 684 O O . THR A 1 88 ? 14.951 -0.805 -15.000 1.00 98.31 88 THR A O 1
ATOM 687 N N . LYS A 1 89 ? 16.369 0.082 -16.499 1.00 98.31 89 LYS A N 1
ATOM 688 C CA . LYS A 1 89 ? 16.740 1.238 -15.671 1.00 98.31 89 LYS A CA 1
ATOM 689 C C . LYS A 1 89 ? 15.519 2.102 -15.354 1.00 98.31 89 LYS A C 1
ATOM 691 O O . LYS A 1 89 ? 15.329 2.474 -14.201 1.00 98.31 89 LYS A O 1
ATOM 696 N N . TYR A 1 90 ? 14.696 2.389 -16.362 1.00 98.38 90 TYR A N 1
ATOM 697 C CA . TYR A 1 90 ? 13.479 3.177 -16.195 1.00 98.38 90 TYR A CA 1
ATOM 698 C C . TYR A 1 90 ? 12.471 2.460 -15.292 1.00 98.38 90 TYR A C 1
ATOM 700 O O . TYR A 1 90 ? 12.027 3.038 -14.301 1.00 98.38 90 TYR A O 1
ATOM 708 N N . MET A 1 91 ? 12.186 1.183 -15.571 1.00 98.62 91 MET A N 1
ATOM 709 C CA . MET A 1 91 ? 11.236 0.393 -14.780 1.00 98.62 91 MET A CA 1
ATOM 710 C C . MET A 1 91 ? 11.644 0.306 -13.306 1.00 98.62 91 MET A C 1
ATOM 712 O O . MET A 1 91 ? 10.802 0.473 -12.424 1.00 98.62 91 MET A O 1
ATOM 716 N N . ASN A 1 92 ? 12.934 0.106 -13.029 1.00 98.50 92 ASN A N 1
ATOM 717 C CA . ASN A 1 92 ? 13.455 0.042 -11.666 1.00 98.50 92 ASN A CA 1
ATOM 718 C C . ASN A 1 92 ? 13.327 1.383 -10.935 1.00 98.50 92 ASN A C 1
ATOM 720 O O . ASN A 1 92 ? 12.832 1.406 -9.810 1.00 98.50 92 ASN A O 1
ATOM 724 N N . ILE A 1 93 ? 13.744 2.489 -11.567 1.00 98.44 93 ILE A N 1
ATOM 725 C CA . ILE A 1 93 ? 13.662 3.828 -10.963 1.00 98.44 93 ILE A CA 1
ATOM 726 C C . ILE A 1 93 ? 12.207 4.165 -10.647 1.00 98.44 93 ILE A C 1
ATOM 728 O O . ILE A 1 93 ? 11.894 4.470 -9.502 1.00 98.44 93 ILE A O 1
ATOM 732 N N . MET A 1 94 ? 11.307 4.037 -11.624 1.00 98.38 94 MET A N 1
ATOM 733 C CA . MET A 1 94 ? 9.903 4.402 -11.433 1.00 98.38 94 MET A CA 1
ATOM 734 C C . MET A 1 94 ? 9.221 3.542 -10.367 1.00 98.38 94 MET A C 1
ATOM 736 O O . MET A 1 94 ? 8.499 4.077 -9.529 1.00 98.38 94 MET A O 1
ATOM 740 N N . SER A 1 95 ? 9.488 2.232 -10.345 1.00 98.38 95 SER A N 1
ATOM 741 C CA . SER A 1 95 ? 8.877 1.325 -9.364 1.00 98.38 95 SER A CA 1
ATOM 742 C C . SER A 1 95 ? 9.355 1.609 -7.940 1.00 98.38 95 SER A C 1
ATOM 744 O O . SER A 1 95 ? 8.542 1.697 -7.022 1.00 98.38 95 SER A O 1
ATOM 746 N N . VAL A 1 96 ? 10.666 1.794 -7.748 1.00 98.25 96 VAL A N 1
ATOM 747 C CA . VAL A 1 96 ? 11.240 2.100 -6.428 1.00 98.25 96 VAL A CA 1
ATOM 748 C C . VAL A 1 96 ? 10.812 3.487 -5.956 1.00 98.25 96 VAL A C 1
ATOM 750 O O . VAL A 1 96 ? 10.384 3.630 -4.813 1.00 98.25 96 VAL A O 1
ATOM 753 N N . SER A 1 97 ? 10.880 4.502 -6.823 1.00 98.19 97 SER A N 1
ATOM 754 C CA . SER A 1 97 ? 10.450 5.861 -6.487 1.00 98.19 97 SER A CA 1
ATOM 755 C C . SER A 1 97 ? 8.976 5.904 -6.107 1.00 98.19 97 SER A C 1
ATOM 757 O O . SER A 1 97 ? 8.643 6.511 -5.094 1.00 98.19 97 SER A O 1
ATOM 759 N N . TYR A 1 98 ? 8.106 5.223 -6.859 1.00 97.56 98 TYR A N 1
ATOM 760 C CA . TYR A 1 98 ? 6.693 5.114 -6.509 1.00 97.56 98 TYR A CA 1
ATOM 761 C C . TYR A 1 98 ? 6.514 4.514 -5.111 1.00 97.56 98 TYR A C 1
ATOM 763 O O . TYR A 1 98 ? 5.891 5.140 -4.258 1.00 97.56 98 TYR A O 1
ATOM 771 N N . PHE A 1 99 ? 7.113 3.350 -4.845 1.00 97.88 99 PHE A N 1
ATOM 772 C CA . PHE A 1 99 ? 6.994 2.685 -3.548 1.00 97.88 99 PHE A CA 1
ATOM 773 C C . PHE A 1 99 ? 7.473 3.571 -2.387 1.00 97.88 99 PHE A C 1
ATOM 775 O O . PHE A 1 99 ? 6.752 3.753 -1.409 1.00 97.88 99 PHE A O 1
ATOM 782 N N . VAL A 1 100 ? 8.653 4.187 -2.510 1.00 97.94 100 VAL A N 1
ATOM 783 C CA . VAL A 1 100 ? 9.210 5.063 -1.466 1.00 97.94 100 VAL A CA 1
ATOM 784 C C . VAL A 1 100 ? 8.325 6.287 -1.229 1.00 97.94 100 VAL A C 1
ATOM 786 O O . VAL A 1 100 ? 8.021 6.606 -0.081 1.00 97.94 100 VAL A O 1
ATOM 789 N N . LEU A 1 101 ? 7.871 6.956 -2.293 1.00 97.00 101 LEU A N 1
ATOM 790 C CA . LEU A 1 101 ? 7.001 8.128 -2.168 1.00 97.00 101 LEU A CA 1
ATOM 791 C C . LEU A 1 101 ? 5.661 7.771 -1.519 1.00 97.00 101 LEU A C 1
ATOM 793 O O . LEU A 1 101 ? 5.157 8.533 -0.696 1.00 97.00 101 LEU A O 1
ATOM 797 N N . ARG A 1 102 ? 5.103 6.596 -1.832 1.00 94.75 102 ARG A N 1
ATOM 798 C CA . ARG A 1 102 ? 3.871 6.109 -1.200 1.00 94.75 102 ARG A CA 1
ATOM 799 C C . ARG A 1 102 ? 4.074 5.806 0.283 1.00 94.75 102 ARG A C 1
ATOM 801 O O . ARG A 1 102 ? 3.217 6.188 1.071 1.00 94.75 102 ARG A O 1
ATOM 808 N N . CYS A 1 103 ? 5.202 5.213 0.673 1.00 94.88 103 CYS A N 1
ATOM 809 C CA . CYS A 1 103 ? 5.545 4.996 2.083 1.00 94.88 103 CYS A CA 1
ATOM 810 C C . CYS A 1 103 ? 5.716 6.300 2.880 1.00 94.88 103 CYS A C 1
ATOM 812 O O . CYS A 1 103 ? 5.472 6.302 4.078 1.00 94.88 103 CYS A O 1
ATOM 814 N N . ILE A 1 104 ? 6.153 7.392 2.245 1.00 95.44 104 ILE A N 1
ATOM 815 C CA . ILE A 1 104 ? 6.285 8.706 2.901 1.00 95.44 104 ILE A CA 1
ATOM 816 C C . ILE A 1 104 ? 4.925 9.407 3.025 1.00 95.44 104 ILE A C 1
ATOM 818 O O . ILE A 1 104 ? 4.686 10.127 3.992 1.00 95.44 104 ILE A O 1
ATOM 822 N N . TYR A 1 105 ? 4.057 9.239 2.027 1.00 92.50 105 TYR A N 1
ATOM 823 C CA . TYR A 1 105 ? 2.763 9.917 1.963 1.00 92.50 105 TYR A CA 1
ATOM 824 C C . TYR A 1 105 ? 1.712 9.340 2.928 1.00 92.50 105 TYR A C 1
ATOM 826 O O . TYR A 1 105 ? 0.892 10.099 3.448 1.00 92.50 105 TYR A O 1
ATOM 834 N N . ILE A 1 106 ? 1.713 8.017 3.124 1.00 88.06 106 ILE A N 1
ATOM 835 C CA . ILE A 1 106 ? 0.710 7.252 3.893 1.00 88.06 106 ILE A CA 1
ATOM 836 C C . ILE A 1 106 ? 1.093 7.144 5.367 1.00 88.06 106 ILE A C 1
ATOM 838 O O . ILE A 1 106 ? 0.207 7.409 6.215 1.00 88.06 106 ILE A O 1
#

InterPro domains:
  IPR001129 Membrane-associated, eicosanoid/glutathione metabolism (MAPEG) protein [PF01124] (11-106)
  IPR023352 Membrane associated eicosanoid/glutathione metabolism-like domain superfamily [G3DSA:1.20.120.550] (2-106)
  IPR023352 Membrane associated eicosanoid/glutathione metabolism-like domain superfamily [SSF161084] (8-106)

Solvent-accessible surface area (backbone atoms only — not comparable to full-atom values): 6060 Å² total; per-residue (Å²): 129,83,70,50,41,74,69,44,51,64,53,51,51,52,53,30,56,67,37,47,49,62,70,56,38,41,75,74,72,50,71,52,78,89,54,58,86,52,43,64,61,52,44,59,75,62,67,82,58,59,68,72,59,52,53,53,47,51,55,33,41,54,48,22,51,53,35,55,64,48,48,58,54,51,54,51,49,55,52,51,42,54,72,76,61,55,54,47,69,56,46,34,51,55,43,52,52,50,50,54,54,49,68,71,73,106

Secondary structure (DSSP, 8-state):
----HHHHHHHHHHHHHHH-SHHHHHHTT----S-GGGHHHHHHHH--S-HHHHHHHHHHHHHHHHHHHHHHHHHHHHHHHHHTT--HHHHHHHHHHHHHHHHHH-